Protein AF-A0A957BXE0-F1 (afdb_monomer)

Foldseek 3Di:
DEWDAQLVRQWIWDWAQCRKIWIAGPVPRHTPDIDDDGNGTWDYWDADNVRQWIWTDGPSRDIDIDGDDDPDD

Mean predicted aligned error: 3.16 Å

Radius of gyration: 11.56 Å; Cα contacts (8 Å, |Δi|>4): 180; chains: 1; bounding box: 23×23×36 Å

Secondary structure (DSSP, 8-state):
-EEEE-TTSS-EEEE-TTS-EEEE-TTT--EEEEE---SS-EEEEEE-TTSSEEEEEETTS-EEEEE------

Nearest PDB structures (foldseek):
  5yzv-assembly1_B  TM=9.863E-01  e=8.352E-07  Thermomonospora curvata
  8h7g-assembly1_H  TM=9.547E-01  e=4.438E-06  Homo sapiens
  9esi-assembly1_C  TM=9.039E-01  e=5.143E-05  Schizosaccharomyces pombe
  6zx9-assembly1_B  TM=8.889E-01  e=6.078E-05  Homo sapiens
  9bhr-assembly2_B  TM=8.714E-01  e=1.656E-04  Homo sapiens

Solvent-accessible surface area (backbone atoms only — not comparable to full-atom values): 4077 Å² total; per-residue (Å²): 110,30,67,36,61,32,71,83,58,66,38,34,38,38,26,30,72,80,12,38,34,38,34,24,35,64,90,81,66,46,78,72,49,73,50,79,77,48,88,25,30,22,62,41,56,44,52,39,85,83,49,46,33,37,40,38,36,33,75,65,81,47,74,49,78,43,82,42,82,72,85,76,129

pLDDT: mean 94.05, std 11.83, range [33.62, 98.69]

Structure (mmCIF, N/CA/C/O backbone):
data_AF-A0A957BXE0-F1
#
_entry.id   AF-A0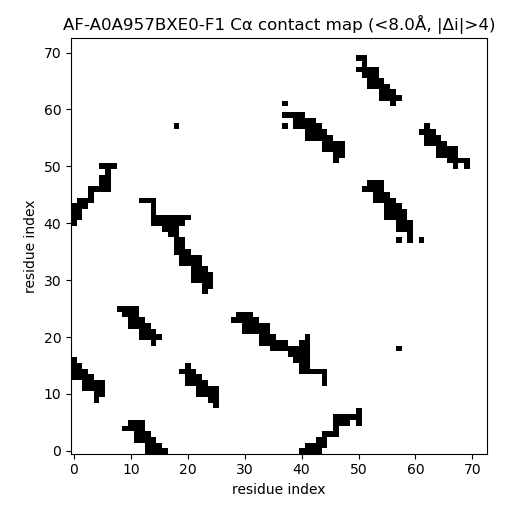A957BXE0-F1
#
loop_
_atom_site.group_PDB
_atom_site.id
_atom_site.type_symbol
_atom_site.label_atom_id
_atom_site.label_alt_id
_atom_site.label_comp_id
_atom_site.label_asym_id
_atom_site.label_entity_id
_atom_site.label_seq_id
_atom_site.pdbx_PDB_ins_code
_atom_site.Cartn_x
_atom_site.Cartn_y
_atom_site.Cartn_z
_atom_site.occupancy
_atom_site.B_iso_or_equiv
_atom_site.auth_seq_id
_atom_site.auth_comp_id
_atom_site.auth_asym_id
_atom_site.auth_atom_id
_atom_site.pdbx_PDB_model_num
ATOM 1 N N . ASP A 1 1 ? -0.436 5.983 -8.800 1.00 83.62 1 ASP A N 1
ATOM 2 C CA . ASP A 1 1 ? -0.765 6.147 -7.376 1.00 83.62 1 ASP A CA 1
ATOM 3 C C . ASP A 1 1 ? -1.885 5.185 -7.049 1.00 83.62 1 ASP A C 1
ATOM 5 O O . ASP A 1 1 ? -2.818 5.063 -7.837 1.00 83.62 1 ASP A O 1
ATOM 9 N N . CYS A 1 2 ? -1.734 4.435 -5.965 1.00 95.88 2 CYS A N 1
ATOM 10 C CA . CYS A 1 2 ? -2.682 3.414 -5.522 1.00 95.88 2 CYS A CA 1
ATOM 11 C C . CYS A 1 2 ? -2.877 3.520 -4.008 1.0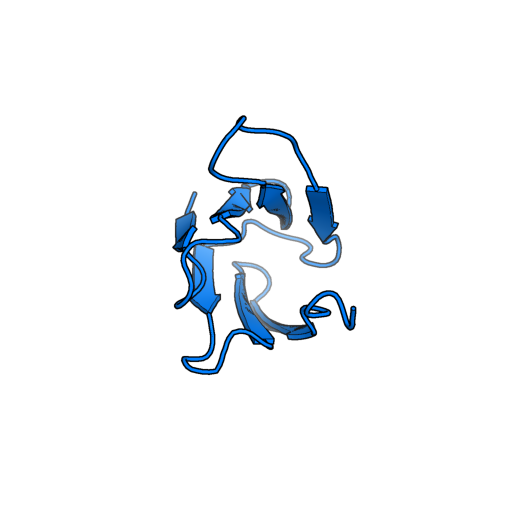0 95.88 2 CYS A C 1
ATOM 13 O O . CYS A 1 2 ? -2.002 4.030 -3.304 1.00 95.88 2 CYS A O 1
ATOM 15 N N . VAL A 1 3 ? -4.022 3.048 -3.517 1.00 98.19 3 VAL A N 1
ATOM 16 C CA . VAL A 1 3 ? -4.366 3.032 -2.092 1.00 98.19 3 VAL A CA 1
ATOM 17 C C . VAL A 1 3 ? -5.103 1.744 -1.741 1.00 98.19 3 VAL A C 1
ATOM 19 O O . VAL A 1 3 ? -5.814 1.196 -2.583 1.00 98.19 3 VAL A O 1
ATOM 22 N N . ALA A 1 4 ? -4.939 1.266 -0.511 1.00 98.19 4 ALA A N 1
ATOM 23 C CA . ALA A 1 4 ? -5.656 0.106 0.008 1.00 98.19 4 ALA A CA 1
ATOM 24 C C . ALA A 1 4 ? -5.847 0.231 1.523 1.00 98.19 4 ALA A C 1
ATOM 26 O O . ALA A 1 4 ? -4.917 0.617 2.227 1.00 98.19 4 ALA A O 1
ATOM 27 N N . PHE A 1 5 ? -7.029 -0.125 2.022 1.00 98.00 5 PHE A N 1
ATOM 28 C CA . PHE A 1 5 ? -7.263 -0.291 3.457 1.00 98.00 5 PHE A CA 1
ATOM 29 C C . PHE A 1 5 ? -6.899 -1.706 3.899 1.00 98.00 5 PHE A C 1
ATOM 31 O O . PHE A 1 5 ? -7.107 -2.666 3.147 1.00 98.00 5 PHE A O 1
ATOM 38 N N . SER A 1 6 ? -6.396 -1.837 5.125 1.00 97.12 6 SER A N 1
ATOM 39 C CA . SER A 1 6 ? -6.348 -3.125 5.807 1.00 97.12 6 SER A CA 1
ATOM 40 C C . SER A 1 6 ? -7.773 -3.649 6.052 1.00 97.12 6 SER A C 1
ATOM 42 O O . SER A 1 6 ? -8.714 -2.858 6.154 1.00 97.12 6 SER A O 1
ATOM 44 N N . PRO A 1 7 ? -7.972 -4.976 6.158 1.00 96.50 7 PRO A N 1
ATOM 45 C CA . PRO A 1 7 ? -9.302 -5.563 6.342 1.00 96.50 7 PRO A CA 1
ATOM 46 C C . PRO A 1 7 ? -10.016 -5.111 7.624 1.00 96.50 7 PRO A C 1
ATOM 48 O O . PRO A 1 7 ? -11.240 -5.029 7.646 1.00 96.50 7 PRO A O 1
ATOM 51 N N . ASP A 1 8 ? -9.257 -4.804 8.676 1.00 94.62 8 ASP A N 1
ATOM 52 C CA . ASP A 1 8 ? -9.749 -4.268 9.953 1.00 94.62 8 ASP A CA 1
ATOM 53 C C . ASP A 1 8 ? -9.917 -2.734 9.955 1.00 94.62 8 ASP A C 1
ATOM 55 O O . ASP A 1 8 ? -10.360 -2.152 10.949 1.00 94.62 8 ASP A O 1
ATOM 59 N N . GLY A 1 9 ? -9.548 -2.069 8.856 1.00 95.81 9 GLY A N 1
ATOM 60 C CA . GLY A 1 9 ? -9.614 -0.620 8.700 1.00 95.81 9 GLY A CA 1
ATOM 61 C C . GLY A 1 9 ? -8.666 0.173 9.602 1.00 95.81 9 GLY A C 1
ATOM 62 O O . GLY A 1 9 ? -8.817 1.389 9.677 1.00 95.81 9 GLY A O 1
ATOM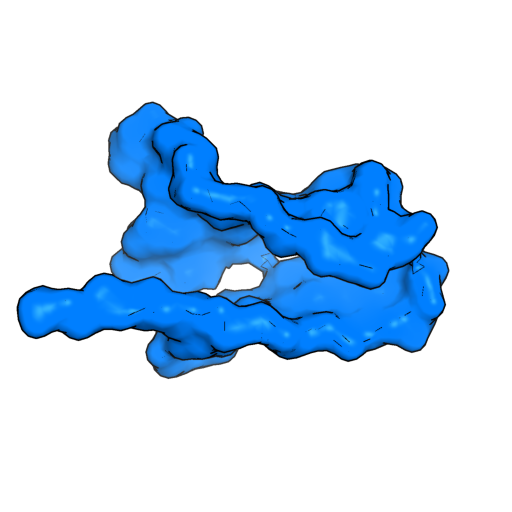 63 N N . GLN A 1 10 ? -7.712 -0.469 10.287 1.00 95.44 10 GLN A N 1
ATOM 64 C CA . GLN A 1 10 ? -6.778 0.211 11.196 1.00 95.44 10 GLN A CA 1
ATOM 65 C C . GLN A 1 10 ? -5.589 0.852 10.474 1.00 95.44 10 GLN A C 1
ATOM 67 O O . GLN A 1 10 ? -4.927 1.721 11.034 1.00 95.44 10 GLN A O 1
ATOM 72 N N . ILE A 1 11 ? -5.311 0.446 9.232 1.00 97.06 11 ILE A N 1
ATOM 73 C CA . ILE A 1 11 ? -4.189 0.948 8.439 1.00 97.06 11 ILE A CA 1
ATOM 74 C C . ILE A 1 11 ? -4.674 1.299 7.033 1.00 97.06 11 ILE A C 1
ATOM 76 O O . ILE A 1 11 ? -5.326 0.504 6.354 1.00 97.06 11 ILE A O 1
ATOM 80 N N . LEU A 1 12 ? -4.293 2.481 6.556 1.00 98.12 12 LEU A N 1
ATOM 81 C CA . LEU A 1 12 ? -4.351 2.839 5.141 1.00 98.12 12 LEU A CA 1
ATOM 82 C C . LEU A 1 12 ? -2.944 2.724 4.555 1.00 98.12 12 LEU A C 1
ATOM 84 O O . LEU A 1 12 ? -1.997 3.262 5.118 1.00 98.12 12 LEU A O 1
ATOM 88 N N . ALA A 1 13 ? -2.801 2.061 3.413 1.00 98.31 13 ALA A N 1
ATOM 89 C CA . ALA A 1 13 ? -1.567 2.042 2.640 1.00 98.31 13 ALA A CA 1
ATOM 90 C C . ALA A 1 13 ? -1.723 2.881 1.369 1.00 98.31 13 ALA A C 1
ATOM 92 O O . ALA A 1 13 ? -2.751 2.813 0.694 1.00 98.31 13 ALA A O 1
ATOM 93 N N . SER A 1 14 ? -0.684 3.631 1.007 1.00 98.62 14 SER A N 1
ATOM 94 C CA . SER A 1 14 ? -0.606 4.378 -0.253 1.00 98.62 14 SER A CA 1
ATOM 95 C C . SER A 1 14 ? 0.727 4.138 -0.954 1.00 98.62 14 SER A C 1
ATOM 97 O O . SER A 1 14 ? 1.769 4.214 -0.305 1.00 98.62 14 SER A O 1
ATOM 99 N N . GLY A 1 15 ? 0.707 3.905 -2.266 1.00 98.25 15 GLY A N 1
ATOM 100 C CA . GLY A 1 15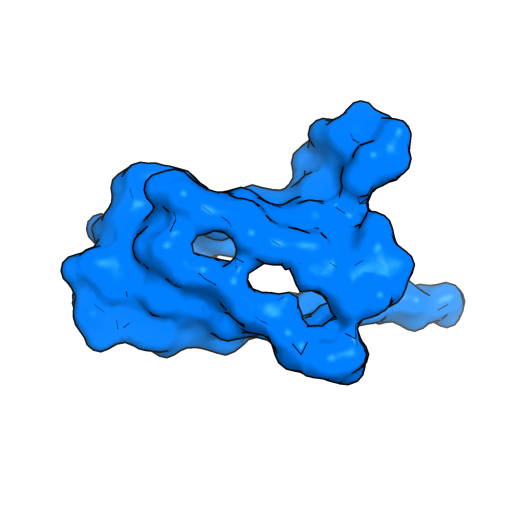 ? 1.902 3.713 -3.093 1.00 98.25 15 GLY A CA 1
ATOM 101 C C . GLY A 1 15 ? 2.218 4.937 -3.955 1.00 98.25 15 GLY A C 1
ATOM 102 O O . GLY A 1 15 ? 1.336 5.438 -4.662 1.00 98.25 15 GLY A O 1
ATOM 103 N N . GLY A 1 16 ? 3.469 5.402 -3.902 1.00 96.56 16 GLY A N 1
ATOM 104 C CA . GLY A 1 16 ? 3.961 6.598 -4.589 1.00 96.56 16 GLY A CA 1
ATOM 105 C C . GLY A 1 16 ? 4.744 6.331 -5.881 1.00 96.56 16 GLY A C 1
ATOM 106 O O . GLY A 1 16 ? 5.174 5.212 -6.179 1.00 96.56 16 GLY A O 1
ATOM 107 N N . ARG A 1 17 ? 4.958 7.400 -6.663 1.00 96.94 17 ARG A N 1
ATOM 108 C CA . ARG A 1 17 ? 5.800 7.384 -7.880 1.00 96.94 17 ARG A CA 1
ATOM 109 C C . ARG A 1 17 ? 7.291 7.250 -7.586 1.00 96.94 17 ARG A C 1
ATOM 111 O O . ARG A 1 17 ? 8.039 6.818 -8.454 1.00 96.94 17 ARG A O 1
ATOM 118 N N . ASP A 1 18 ? 7.698 7.615 -6.381 1.00 96.31 18 ASP A N 1
ATOM 119 C CA . ASP A 1 18 ? 9.058 7.481 -5.865 1.00 96.31 18 ASP A CA 1
ATOM 120 C C . ASP A 1 18 ? 9.413 6.036 -5.469 1.00 96.31 18 ASP A C 1
ATOM 122 O O . ASP A 1 18 ? 10.556 5.771 -5.120 1.00 96.31 18 ASP A O 1
ATOM 126 N N . GLY A 1 19 ? 8.462 5.097 -5.551 1.00 97.56 19 GLY A N 1
ATOM 127 C CA . GLY A 1 19 ? 8.656 3.712 -5.114 1.00 97.56 19 GLY A CA 1
ATOM 128 C C . GLY A 1 19 ? 8.399 3.499 -3.621 1.00 97.56 19 GLY A C 1
ATOM 129 O O . GLY A 1 19 ? 8.483 2.370 -3.137 1.00 97.56 19 GLY A O 1
ATOM 130 N N . THR A 1 20 ? 8.025 4.547 -2.891 1.00 97.88 20 THR A N 1
ATOM 131 C CA . THR A 1 20 ? 7.720 4.452 -1.466 1.00 97.88 20 THR A CA 1
ATOM 132 C C . THR A 1 20 ? 6.284 3.981 -1.259 1.00 97.88 20 THR A C 1
ATOM 134 O O . THR A 1 20 ? 5.359 4.394 -1.968 1.00 97.88 20 THR A O 1
ATOM 137 N N . ILE A 1 21 ? 6.073 3.149 -0.242 1.00 98.50 21 ILE A N 1
ATOM 138 C CA . ILE A 1 21 ? 4.742 2.859 0.300 1.00 98.50 21 ILE A CA 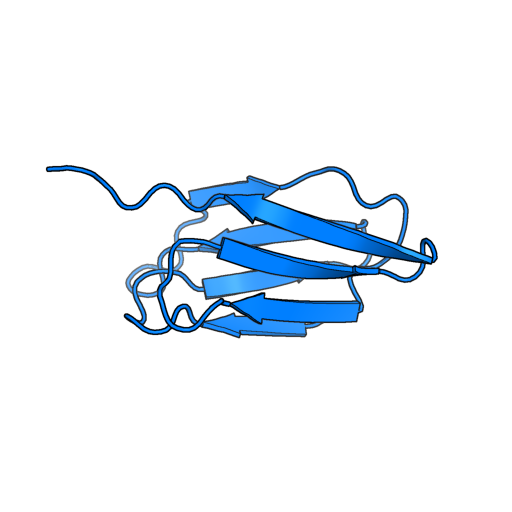1
ATOM 139 C C . ILE A 1 21 ? 4.642 3.549 1.652 1.00 98.50 21 ILE A C 1
ATOM 141 O O . ILE A 1 21 ? 5.543 3.431 2.471 1.00 98.50 21 ILE A O 1
ATOM 145 N N . LYS A 1 22 ? 3.555 4.266 1.910 1.00 98.19 22 LYS A N 1
ATOM 146 C CA . LYS A 1 22 ? 3.301 4.907 3.204 1.00 98.19 22 LYS A CA 1
ATOM 147 C C . LYS A 1 22 ? 2.122 4.240 3.886 1.00 98.19 22 LYS A C 1
ATOM 149 O O . LYS A 1 22 ? 1.117 3.976 3.225 1.00 98.19 22 LYS A O 1
ATOM 154 N N . LEU A 1 23 ? 2.269 3.968 5.179 1.00 97.94 23 LEU A N 1
ATOM 155 C CA . LEU A 1 23 ? 1.213 3.452 6.041 1.00 97.94 23 LEU A CA 1
ATOM 156 C C . LEU A 1 23 ? 0.729 4.568 6.958 1.00 97.94 23 LEU A C 1
ATOM 158 O O . LEU A 1 23 ? 1.539 5.286 7.543 1.00 97.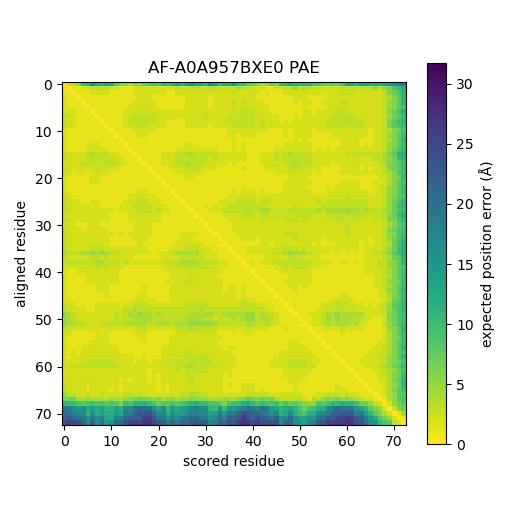94 23 LEU A O 1
ATOM 162 N N . TRP A 1 24 ? -0.582 4.691 7.093 1.00 98.19 24 TRP A N 1
ATOM 163 C CA . TRP A 1 24 ? -1.235 5.784 7.799 1.00 98.19 24 TRP A CA 1
ATOM 164 C C . TRP A 1 24 ? -2.234 5.242 8.809 1.00 98.19 24 TRP A C 1
ATOM 166 O O . TRP A 1 24 ? -2.888 4.233 8.535 1.00 98.19 24 TRP A O 1
ATOM 176 N N . ASN A 1 25 ? -2.394 5.957 9.920 1.00 97.50 25 ASN A N 1
ATOM 177 C CA . ASN A 1 25 ? -3.544 5.819 10.797 1.00 97.50 25 ASN A CA 1
ATOM 178 C C . ASN A 1 25 ? -4.742 6.510 10.122 1.00 97.50 25 ASN A C 1
ATOM 180 O O . ASN A 1 25 ? -4.701 7.723 9.898 1.00 97.50 25 ASN A O 1
ATOM 184 N N . PRO A 1 26 ? -5.817 5.782 9.782 1.00 97.00 26 PRO A N 1
ATOM 185 C CA . PRO A 1 26 ? -6.971 6.375 9.116 1.00 97.00 26 PRO A CA 1
ATOM 186 C C . PRO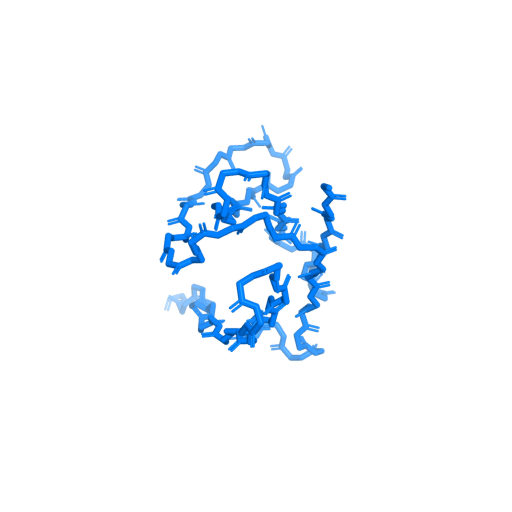 A 1 26 ? -7.781 7.341 9.982 1.00 97.00 26 PRO A C 1
ATOM 188 O O . PRO A 1 26 ? -8.529 8.141 9.428 1.00 97.00 26 PRO A O 1
ATOM 191 N N . GLN A 1 27 ? -7.674 7.252 11.312 1.00 96.69 27 GLN A N 1
ATOM 192 C CA . GLN A 1 27 ? -8.500 8.040 12.234 1.00 96.69 27 GLN A CA 1
ATOM 193 C C . GLN A 1 27 ? -8.074 9.507 12.285 1.00 96.69 27 GLN A C 1
ATOM 195 O O . GLN A 1 27 ? -8.916 10.402 12.299 1.00 96.69 27 GLN A O 1
ATOM 200 N N . ASP A 1 28 ? -6.768 9.755 12.309 1.00 97.56 28 ASP A N 1
ATOM 201 C CA . ASP A 1 28 ? -6.178 11.090 12.448 1.00 97.56 28 ASP A CA 1
ATOM 202 C C . ASP A 1 28 ? -5.315 11.498 11.241 1.00 97.56 28 ASP A C 1
ATOM 204 O O . ASP A 1 28 ? -4.864 12.641 11.159 1.00 97.56 28 ASP A O 1
ATOM 208 N N . GLY A 1 29 ? -5.100 10.589 10.284 1.00 97.69 29 GLY A N 1
ATOM 209 C CA . GLY A 1 29 ? -4.253 10.812 9.116 1.00 97.69 29 GLY A CA 1
ATOM 210 C C . GLY A 1 29 ? -2.755 10.808 9.427 1.00 97.69 29 GLY A C 1
ATOM 211 O O . GLY A 1 29 ? -1.960 11.214 8.575 1.00 97.69 29 GLY A O 1
ATOM 212 N N . ALA A 1 30 ? -2.344 10.375 10.623 1.00 98.00 30 ALA A N 1
ATOM 213 C CA . ALA A 1 30 ? -0.942 10.335 11.002 1.00 98.00 30 ALA A CA 1
ATOM 214 C C . ALA A 1 30 ? -0.171 9.315 10.154 1.00 98.00 30 ALA A C 1
ATOM 216 O O . ALA A 1 30 ? -0.621 8.191 9.920 1.00 98.00 30 ALA A O 1
ATOM 217 N N . LEU A 1 31 ? 1.024 9.699 9.705 1.00 97.88 31 LEU A N 1
ATOM 218 C CA . LEU A 1 31 ? 1.949 8.780 9.049 1.00 97.88 31 LEU A CA 1
ATOM 219 C C . LEU A 1 31 ? 2.532 7.830 10.102 1.00 97.88 31 LEU A C 1
ATOM 221 O O . LEU A 1 31 ? 3.243 8.277 10.998 1.00 97.88 31 LEU A O 1
ATOM 225 N N . LEU A 1 32 ? 2.261 6.532 9.968 1.00 96.38 32 LEU A N 1
ATOM 226 C CA . LEU A 1 32 ? 2.796 5.496 10.853 1.00 96.38 32 LEU A CA 1
ATOM 227 C C . LEU A 1 32 ? 4.224 5.132 10.451 1.00 96.38 32 LEU A C 1
ATOM 229 O O . LEU A 1 32 ? 5.129 5.110 11.279 1.00 96.38 32 LEU A O 1
ATOM 233 N N . THR A 1 33 ? 4.429 4.835 9.166 1.00 96.75 33 THR A N 1
ATOM 234 C CA . THR A 1 33 ? 5.745 4.472 8.633 1.00 96.75 33 THR A CA 1
ATOM 235 C C . THR A 1 33 ? 5.802 4.591 7.109 1.00 96.75 33 THR A C 1
ATOM 237 O O . THR A 1 33 ? 4.774 4.680 6.429 1.00 96.75 33 THR A O 1
ATOM 240 N N . ALA A 1 34 ? 7.019 4.572 6.571 1.00 97.19 34 ALA A N 1
ATOM 241 C CA . ALA A 1 34 ? 7.304 4.467 5.149 1.00 97.19 34 ALA A CA 1
ATOM 242 C C . ALA A 1 34 ? 8.108 3.187 4.878 1.00 97.19 34 ALA A C 1
ATOM 244 O O . ALA A 1 34 ? 9.078 2.885 5.570 1.00 97.19 34 ALA A O 1
ATOM 245 N N . LEU A 1 35 ? 7.690 2.434 3.867 1.00 97.31 35 LEU A N 1
ATOM 246 C CA . LEU A 1 35 ? 8.342 1.223 3.401 1.00 97.31 35 LEU A CA 1
ATOM 247 C C . LEU A 1 35 ? 9.094 1.551 2.115 1.00 97.31 35 LEU A C 1
ATOM 249 O O . LEU A 1 35 ? 8.494 1.870 1.083 1.00 97.31 35 LEU A O 1
ATOM 253 N N . GLU A 1 36 ? 10.414 1.472 2.198 1.00 97.00 36 GLU A N 1
ATOM 254 C CA . GLU A 1 36 ? 11.322 1.730 1.089 1.00 97.00 36 GLU A CA 1
ATOM 255 C C . GLU A 1 36 ? 11.821 0.412 0.496 1.00 97.00 36 GLU A C 1
ATOM 257 O O . GLU A 1 36 ? 12.073 -0.567 1.203 1.00 97.00 36 GLU A O 1
ATOM 262 N N . GLY A 1 37 ? 11.974 0.369 -0.827 1.00 94.75 37 GLY A N 1
ATOM 263 C CA . GLY A 1 37 ? 12.591 -0.781 -1.484 1.00 94.75 37 GLY A CA 1
ATOM 264 C C . GLY A 1 37 ? 12.262 -0.942 -2.959 1.00 94.75 37 GLY A C 1
ATOM 265 O O . GLY A 1 37 ? 13.053 -1.554 -3.676 1.00 94.75 37 GLY A O 1
ATOM 266 N N . HIS A 1 38 ? 11.138 -0.410 -3.440 1.00 98.00 38 HIS A N 1
ATOM 267 C CA . HIS A 1 38 ? 10.906 -0.360 -4.881 1.00 98.00 38 HIS A CA 1
ATOM 268 C C . HIS A 1 38 ? 11.763 0.729 -5.521 1.00 98.00 38 HIS A C 1
ATOM 270 O O . HIS A 1 38 ? 11.861 1.838 -5.008 1.00 98.00 38 HIS A O 1
ATOM 276 N N . GLY A 1 39 ? 12.373 0.409 -6.663 1.00 97.81 39 GLY A N 1
ATOM 277 C CA . GLY A 1 39 ? 13.210 1.354 -7.415 1.00 97.81 39 GLY A CA 1
ATOM 278 C C . GLY A 1 39 ? 12.432 2.189 -8.436 1.00 97.81 39 GLY A C 1
ATOM 279 O O . GLY A 1 39 ? 13.018 2.985 -9.166 1.00 97.81 39 GLY A O 1
ATOM 280 N N . LYS A 1 40 ? 11.122 1.953 -8.550 1.00 98.31 40 LYS A N 1
ATOM 281 C CA . LYS A 1 40 ? 10.203 2.553 -9.526 1.00 98.31 40 LYS A CA 1
ATOM 282 C C . LYS A 1 40 ? 8.800 2.690 -8.918 1.00 98.31 40 LYS A C 1
ATOM 284 O O . LYS A 1 40 ? 8.559 2.103 -7.862 1.00 98.31 40 LYS A O 1
ATOM 289 N N . PRO A 1 41 ? 7.872 3.416 -9.579 1.00 98.38 41 PRO A N 1
ATOM 290 C CA . PRO A 1 41 ? 6.528 3.655 -9.063 1.00 98.38 41 PRO A CA 1
ATOM 291 C C . PRO A 1 41 ? 5.807 2.400 -8.573 1.00 98.38 41 PRO A C 1
ATOM 293 O O . PRO A 1 41 ? 5.752 1.394 -9.287 1.00 98.38 41 PRO A O 1
ATOM 296 N N . VAL A 1 42 ? 5.172 2.506 -7.406 1.00 98.62 42 VAL A N 1
ATOM 297 C CA . VAL A 1 42 ? 4.242 1.491 -6.902 1.00 98.62 42 VAL A CA 1
ATOM 298 C C . VAL A 1 42 ? 2.919 1.629 -7.650 1.00 98.62 42 VAL A C 1
ATOM 300 O O . VAL A 1 42 ? 2.265 2.675 -7.625 1.00 98.62 42 VAL A O 1
ATOM 303 N N . LEU A 1 43 ? 2.533 0.569 -8.351 1.00 98.50 43 LEU A N 1
ATOM 304 C CA . LEU A 1 43 ? 1.379 0.560 -9.248 1.00 98.50 43 LEU A CA 1
ATOM 305 C C . LEU A 1 43 ? 0.134 -0.030 -8.586 1.00 98.50 43 LEU A C 1
ATOM 307 O O . LEU A 1 43 ? -0.976 0.364 -8.932 1.00 98.50 43 LEU A O 1
ATOM 311 N N . THR A 1 44 ? 0.311 -0.957 -7.643 1.00 98.50 44 THR A N 1
ATOM 312 C CA . THR A 1 44 ? -0.797 -1.618 -6.948 1.00 98.50 44 THR A CA 1
ATOM 313 C C . THR A 1 44 ? -0.418 -2.023 -5.530 1.00 98.50 44 THR A C 1
ATOM 315 O O . THR A 1 44 ? 0.747 -2.316 -5.247 1.00 98.50 44 THR A O 1
ATOM 318 N N . LEU A 1 45 ? -1.430 -2.085 -4.666 1.00 98.69 45 LEU A N 1
ATOM 319 C CA . LEU A 1 45 ? -1.355 -2.548 -3.286 1.00 98.69 45 LEU A CA 1
ATOM 320 C C . LEU A 1 45 ? -2.520 -3.496 -3.001 1.00 98.69 45 LEU A C 1
ATOM 322 O O . LEU A 1 45 ? -3.630 -3.268 -3.481 1.00 98.69 45 LEU A O 1
ATOM 326 N N . ALA A 1 46 ? -2.277 -4.535 -2.208 1.00 98.44 46 ALA A N 1
ATOM 327 C CA . ALA A 1 46 ? -3.319 -5.434 -1.724 1.00 98.44 46 ALA A CA 1
ATOM 328 C C . ALA A 1 46 ? -2.968 -5.959 -0.331 1.00 98.44 46 ALA A C 1
ATOM 330 O O . ALA A 1 46 ? -1.917 -6.574 -0.142 1.00 98.44 46 ALA A O 1
ATOM 331 N N . PHE A 1 47 ? -3.851 -5.742 0.641 1.00 97.94 47 PHE A N 1
ATOM 332 C CA . PHE A 1 47 ? -3.733 -6.402 1.934 1.00 97.94 47 PHE A CA 1
ATOM 333 C C . PHE A 1 47 ? -4.198 -7.853 1.836 1.00 97.94 47 PHE A C 1
ATOM 335 O O . PHE A 1 47 ? -5.198 -8.167 1.188 1.00 97.94 47 PHE A O 1
ATOM 342 N N . HIS A 1 48 ? -3.490 -8.738 2.528 1.00 96.62 48 HIS A N 1
ATOM 343 C CA . HIS A 1 48 ? -3.987 -10.073 2.808 1.00 96.62 48 HIS A CA 1
ATOM 344 C C . HIS A 1 48 ? -5.244 -9.976 3.697 1.00 96.62 48 HIS A C 1
ATOM 346 O O . HIS A 1 48 ? -5.251 -9.164 4.625 1.00 96.62 48 HIS A O 1
ATOM 352 N N . PRO A 1 49 ? -6.280 -10.816 3.497 1.00 94.81 49 PRO A N 1
ATOM 353 C CA . PRO A 1 49 ? -7.517 -10.769 4.290 1.00 94.81 49 PRO A CA 1
ATOM 354 C C . PRO A 1 49 ? -7.317 -10.904 5.806 1.00 94.81 49 PRO A C 1
ATOM 356 O O . PRO A 1 49 ? -8.125 -10.417 6.584 1.00 94.81 49 PRO A O 1
ATOM 359 N N . GLY A 1 50 ? -6.225 -11.545 6.228 1.00 93.19 50 GLY A N 1
ATOM 360 C CA . GLY A 1 50 ? -5.830 -11.659 7.633 1.00 93.19 50 GLY A CA 1
ATOM 361 C C . GLY A 1 50 ? -5.022 -10.477 8.189 1.00 93.19 50 GLY A C 1
ATOM 362 O O . GLY A 1 50 ? -4.433 -10.640 9.249 1.00 93.19 50 GLY A O 1
ATOM 363 N N . GLY A 1 51 ? -4.884 -9.360 7.464 1.00 92.19 51 GLY A N 1
ATOM 364 C CA . GLY A 1 51 ? -4.290 -8.093 7.935 1.00 92.19 51 GLY A CA 1
ATOM 365 C C . GLY A 1 51 ? -2.766 -8.054 8.133 1.00 92.19 51 GLY A C 1
ATOM 366 O O . GLY A 1 51 ? -2.164 -6.994 8.028 1.00 92.19 51 GLY A O 1
ATOM 367 N N . HIS A 1 52 ? -2.119 -9.199 8.338 1.00 92.50 52 HIS A N 1
ATOM 368 C CA . HIS A 1 52 ? -0.695 -9.309 8.688 1.00 92.50 52 HIS A CA 1
ATOM 369 C C . HIS A 1 52 ? 0.291 -9.135 7.520 1.00 92.50 52 HIS A C 1
ATOM 371 O O . HIS A 1 52 ? 1.506 -9.202 7.718 1.00 92.50 52 HIS A O 1
ATOM 377 N N . LEU A 1 53 ? -0.198 -8.968 6.290 1.00 96.56 53 LEU A N 1
ATOM 378 C CA . LEU A 1 53 ? 0.644 -8.917 5.099 1.00 96.56 53 LEU A CA 1
ATOM 379 C C . LEU A 1 53 ? 0.098 -7.914 4.086 1.00 96.56 53 LEU A C 1
ATOM 381 O O . LEU A 1 53 ? -1.094 -7.924 3.777 1.00 96.56 53 LEU A O 1
ATOM 385 N N . LEU A 1 54 ? 0.986 -7.103 3.524 1.00 98.12 54 LEU A N 1
ATOM 386 C CA . LEU A 1 54 ? 0.712 -6.229 2.388 1.00 98.12 54 LEU A CA 1
ATOM 387 C C . LEU A 1 54 ? 1.535 -6.697 1.185 1.00 98.12 54 LEU A C 1
ATOM 389 O O . LEU A 1 54 ? 2.742 -6.900 1.297 1.00 98.12 54 LEU A O 1
ATOM 393 N N . ALA A 1 55 ? 0.894 -6.842 0.030 1.00 98.50 55 ALA A N 1
ATOM 394 C CA . ALA A 1 55 ? 1.556 -7.069 -1.247 1.00 98.50 55 ALA A CA 1
ATOM 395 C C . ALA A 1 55 ? 1.608 -5.770 -2.056 1.00 98.50 55 ALA A C 1
ATOM 397 O O . ALA A 1 55 ? 0.612 -5.047 -2.144 1.00 98.50 55 ALA A O 1
ATOM 398 N N . SER A 1 56 ? 2.750 -5.499 -2.686 1.00 98.62 56 SER A N 1
ATOM 399 C CA . SER A 1 56 ? 2.929 -4.374 -3.604 1.00 98.62 56 SER A CA 1
ATOM 400 C C . SER A 1 56 ? 3.495 -4.82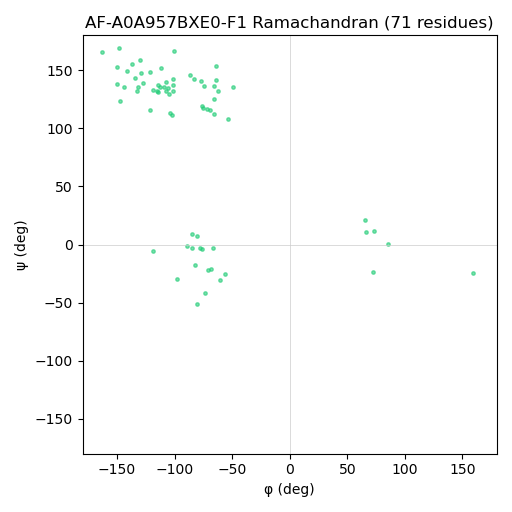3 -4.943 1.00 98.62 56 SER A C 1
ATOM 402 O O . SER A 1 56 ? 4.401 -5.653 -4.998 1.00 98.62 56 SER A O 1
ATOM 404 N N . GLY A 1 57 ? 2.968 -4.251 -6.026 1.00 98.69 57 GLY A N 1
ATOM 405 C CA . GLY A 1 57 ? 3.498 -4.418 -7.380 1.00 98.69 57 GLY A CA 1
ATOM 406 C C . GLY A 1 57 ? 4.036 -3.096 -7.918 1.00 98.69 57 GLY A C 1
ATOM 407 O O . GLY A 1 57 ? 3.396 -2.054 -7.752 1.00 98.69 57 GLY A O 1
ATOM 408 N N . SER A 1 58 ? 5.197 -3.133 -8.571 1.00 98.62 58 SER A N 1
ATOM 409 C CA . SER A 1 58 ? 5.906 -1.940 -9.047 1.00 98.62 58 SER A CA 1
ATOM 410 C C . SER A 1 58 ? 6.327 -2.040 -10.512 1.00 98.62 58 SER A C 1
ATOM 412 O O . SER A 1 58 ? 6.486 -3.123 -11.074 1.00 98.62 58 SER A O 1
ATOM 414 N N . GLY A 1 59 ? 6.557 -0.879 -11.130 1.00 98.19 59 GLY A N 1
ATOM 415 C CA . GLY A 1 59 ? 7.156 -0.771 -12.462 1.00 98.19 59 GLY A CA 1
ATOM 416 C C . GLY A 1 59 ? 8.623 -1.227 -12.548 1.00 98.19 59 GLY A C 1
ATOM 417 O O . GLY A 1 59 ? 9.202 -1.192 -13.635 1.00 98.19 59 GLY A O 1
ATOM 418 N N . ASP A 1 60 ? 9.250 -1.623 -11.433 1.00 98.06 60 ASP A N 1
ATOM 419 C CA . ASP A 1 60 ? 10.572 -2.279 -11.393 1.00 98.06 60 ASP A CA 1
ATOM 420 C C . ASP A 1 60 ? 10.526 -3.780 -11.705 1.00 98.06 60 ASP A C 1
ATOM 422 O O . ASP A 1 60 ? 11.555 -4.446 -11.635 1.00 98.06 60 ASP A O 1
ATOM 426 N N . ASN A 1 61 ? 9.361 -4.288 -12.114 1.00 98.25 61 ASN A N 1
ATOM 427 C CA . ASN A 1 61 ? 9.103 -5.694 -12.417 1.00 98.25 61 ASN A CA 1
ATOM 428 C C . ASN A 1 61 ? 9.204 -6.613 -11.189 1.00 98.25 61 ASN A C 1
ATOM 430 O O . ASN A 1 61 ? 9.378 -7.822 -11.348 1.00 98.25 61 ASN A O 1
ATOM 434 N N . SER A 1 62 ? 9.084 -6.068 -9.974 1.00 98.44 62 SER A N 1
ATOM 435 C CA . SER A 1 62 ? 9.041 -6.853 -8.743 1.00 98.44 62 SER A CA 1
ATOM 436 C C . SER A 1 62 ? 7.676 -6.804 -8.057 1.00 98.44 62 SER A C 1
ATOM 438 O O . SER A 1 62 ? 6.922 -5.830 -8.148 1.00 98.44 62 SER A O 1
ATOM 440 N N . VAL A 1 63 ? 7.396 -7.883 -7.327 1.00 98.56 63 VAL A N 1
ATOM 441 C CA . VAL A 1 63 ? 6.381 -7.928 -6.276 1.00 98.56 63 VAL A CA 1
ATOM 442 C C . VAL A 1 63 ? 7.112 -8.022 -4.945 1.00 98.56 63 VAL A C 1
ATOM 444 O O . VAL A 1 63 ? 8.059 -8.801 -4.815 1.00 98.56 63 VAL A O 1
ATOM 447 N N . ARG A 1 64 ? 6.680 -7.241 -3.956 1.00 98.44 64 ARG A N 1
ATOM 448 C CA . ARG A 1 64 ? 7.209 -7.299 -2.590 1.00 98.44 64 ARG A CA 1
ATOM 449 C C . ARG A 1 64 ? 6.099 -7.603 -1.599 1.00 98.44 64 ARG A C 1
ATOM 451 O O . ARG A 1 64 ? 4.947 -7.222 -1.800 1.00 98.44 64 ARG A O 1
ATOM 458 N N . LEU A 1 65 ? 6.480 -8.305 -0.539 1.00 98.19 65 LEU A N 1
ATOM 459 C CA . LEU A 1 65 ? 5.621 -8.641 0.584 1.00 98.19 65 LEU A CA 1
ATOM 460 C C . LEU A 1 65 ? 6.157 -7.950 1.832 1.00 98.19 65 LEU A C 1
ATOM 462 O O . LEU A 1 65 ? 7.352 -8.025 2.121 1.00 98.19 65 LEU A O 1
ATOM 466 N N . TRP A 1 66 ? 5.262 -7.301 2.564 1.00 97.31 66 TRP A N 1
ATOM 467 C CA . TRP A 1 66 ? 5.583 -6.529 3.754 1.00 97.31 66 TRP A CA 1
ATOM 468 C C . TRP A 1 66 ? 4.809 -7.109 4.925 1.00 97.31 66 TRP A C 1
ATOM 470 O O . TRP A 1 66 ? 3.576 -7.099 4.921 1.00 97.31 66 TRP A O 1
ATOM 480 N N . GLY A 1 67 ? 5.537 -7.640 5.906 1.00 95.38 67 GLY A N 1
ATOM 481 C CA . GLY A 1 67 ? 4.942 -8.050 7.169 1.00 95.38 67 GLY A CA 1
ATOM 482 C C . GLY A 1 67 ? 4.425 -6.821 7.903 1.00 95.38 67 GLY A C 1
ATOM 483 O O . GLY A 1 67 ? 5.173 -5.868 8.116 1.00 95.38 67 GLY A O 1
ATOM 484 N N . ILE A 1 68 ? 3.151 -6.847 8.271 1.00 89.69 68 ILE A N 1
ATOM 485 C CA . ILE A 1 68 ? 2.524 -5.801 9.070 1.00 89.69 68 ILE A CA 1
ATOM 486 C C . ILE A 1 68 ? 2.435 -6.342 10.488 1.00 89.69 68 ILE A C 1
ATOM 488 O O . ILE A 1 68 ? 1.722 -7.315 10.739 1.00 89.69 68 ILE A O 1
ATOM 492 N N . ALA A 1 69 ? 3.205 -5.752 11.401 1.00 77.44 69 ALA A N 1
ATOM 493 C CA . ALA A 1 69 ? 3.064 -6.069 12.811 1.00 77.44 69 ALA A CA 1
ATOM 494 C C . ALA A 1 69 ? 1.686 -5.572 13.258 1.00 77.44 69 ALA A C 1
ATOM 496 O O . ALA A 1 69 ? 1.436 -4.369 13.281 1.00 77.44 69 ALA A O 1
ATOM 497 N N . SER A 1 70 ? 0.788 -6.499 13.586 1.00 62.28 70 SER A N 1
ATOM 498 C CA . SER A 1 70 ? -0.318 -6.171 14.477 1.00 62.28 70 SER A CA 1
ATOM 499 C C . SER A 1 70 ? 0.306 -5.778 15.809 1.00 62.28 70 SER A C 1
ATOM 501 O O . SER A 1 70 ? 1.178 -6.511 16.287 1.00 62.28 70 SER A O 1
ATOM 503 N N . GLU A 1 71 ? -0.107 -4.663 16.404 1.00 56.00 71 GLU A N 1
ATOM 504 C CA . GLU A 1 71 ? 0.231 -4.401 17.801 1.00 56.00 71 GLU A CA 1
ATOM 505 C C . GLU A 1 71 ? -0.217 -5.616 18.624 1.00 56.00 71 GLU A C 1
ATOM 507 O O . GLU A 1 71 ? -1.407 -5.894 18.771 1.00 56.00 71 GLU A 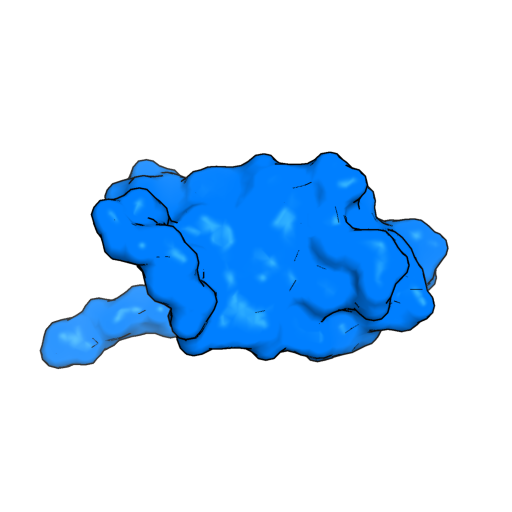O 1
ATOM 512 N N . SER A 1 72 ? 0.745 -6.408 19.095 1.00 40.56 72 SER A N 1
ATOM 513 C CA . SER A 1 72 ? 0.510 -7.293 20.223 1.00 40.56 72 SER A CA 1
ATOM 514 C C . SER A 1 72 ? 0.354 -6.380 21.430 1.00 40.56 72 SER A C 1
ATOM 516 O O . SER A 1 72 ? 1.301 -5.657 21.747 1.00 40.56 72 SER A O 1
ATOM 518 N N . GLN A 1 73 ? -0.837 -6.382 22.034 1.00 33.62 73 GLN A N 1
ATOM 519 C CA . GLN A 1 73 ? -1.083 -5.754 23.335 1.00 33.62 73 GLN A CA 1
ATOM 520 C C . GLN A 1 73 ? -0.022 -6.143 24.368 1.00 33.62 73 GLN A C 1
ATOM 522 O O . GLN A 1 73 ? 0.422 -7.317 24.343 1.00 33.62 73 GLN A O 1
#

Sequence (73 aa):
DCVAFSPDGQILASGGRDGTIKLWNPQDGALLTALEGHGKPVLTLAFHPGGHLLASGSGDNSVRLWGIASESQ